Protein AF-A0A1G1Z540-F1 (afdb_monomer)

Nearest PDB structures (foldseek):
  4gx2-assembly1_B  TM=5.513E-01  e=7.768E+00  Geobacter sulfurreducens PCA

Sequence (69 aa):
MISKERLQKFRDIYRKSFGKDILEQEALEKATQLVRLMEIIYKPMTRAELDSLYKRREALGRERMELKE

Structure (mmCIF, N/CA/C/O backbone):
data_AF-A0A1G1Z540-F1
#
_entry.id   AF-A0A1G1Z540-F1
#
loop_
_atom_site.group_PDB
_atom_site.id
_atom_site.type_symbol
_atom_site.label_atom_id
_atom_site.label_alt_id
_atom_site.label_comp_id
_atom_site.label_asym_id
_atom_site.label_entity_id
_atom_site.label_seq_id
_atom_site.pdbx_PDB_ins_code
_atom_site.Cartn_x
_atom_site.Cartn_y
_atom_site.Cartn_z
_atom_site.occupancy
_atom_site.B_iso_or_equiv
_atom_site.auth_seq_id
_atom_site.auth_comp_id
_atom_site.auth_asym_id
_atom_site.auth_atom_id
_atom_site.pdbx_PDB_model_num
ATOM 1 N N . MET A 1 1 ? 3.776 8.631 8.939 1.00 71.69 1 MET A N 1
ATOM 2 C CA . MET A 1 1 ? 2.555 8.195 9.655 1.00 71.69 1 MET A CA 1
ATOM 3 C C . MET A 1 1 ? 1.376 8.268 8.692 1.00 71.69 1 MET A C 1
ATOM 5 O O . MET A 1 1 ? 1.285 9.247 7.959 1.00 71.69 1 MET A O 1
ATOM 9 N N . ILE A 1 2 ? 0.535 7.234 8.620 1.00 87.06 2 ILE A N 1
ATOM 10 C CA . ILE A 1 2 ? -0.641 7.215 7.730 1.00 87.06 2 ILE A CA 1
ATOM 11 C C . ILE A 1 2 ? -1.680 8.214 8.261 1.00 87.06 2 ILE A C 1
ATOM 13 O O . ILE A 1 2 ? -1.937 8.253 9.460 1.00 87.06 2 ILE A O 1
ATOM 17 N N . SER A 1 3 ? -2.256 9.048 7.389 1.00 93.25 3 SER A N 1
ATOM 18 C CA . SER A 1 3 ? -3.298 9.998 7.798 1.00 93.25 3 SER A CA 1
ATOM 19 C C . SER A 1 3 ? -4.609 9.279 8.127 1.00 93.25 3 SER A C 1
ATOM 21 O O . SER A 1 3 ? -4.901 8.227 7.559 1.00 93.25 3 SER A O 1
ATOM 23 N N . LYS A 1 4 ? -5.442 9.879 8.988 1.00 94.12 4 LYS A N 1
ATOM 24 C CA . LYS A 1 4 ? -6.758 9.323 9.354 1.00 94.12 4 LYS A CA 1
ATOM 25 C C . LYS A 1 4 ? -7.636 9.022 8.133 1.00 94.12 4 LYS A C 1
ATOM 27 O O . LYS A 1 4 ? -8.246 7.964 8.063 1.00 94.12 4 LYS A O 1
ATOM 32 N N . GLU A 1 5 ? -7.639 9.905 7.134 1.00 95.56 5 GLU A N 1
ATOM 33 C CA . GLU A 1 5 ? -8.403 9.705 5.895 1.00 95.56 5 GLU A CA 1
ATOM 34 C C . GLU A 1 5 ? -7.920 8.477 5.103 1.00 95.56 5 GLU A C 1
ATOM 36 O O . GLU A 1 5 ? -8.721 7.674 4.624 1.00 95.56 5 GLU A O 1
ATOM 41 N N . ARG A 1 6 ? -6.597 8.290 4.991 1.00 95.75 6 ARG A N 1
ATOM 42 C CA . ARG A 1 6 ? -6.012 7.122 4.314 1.00 95.75 6 ARG A CA 1
ATOM 43 C C . ARG A 1 6 ? -6.268 5.838 5.094 1.00 95.75 6 ARG A C 1
ATOM 45 O O . ARG A 1 6 ? -6.519 4.803 4.483 1.00 95.75 6 ARG A O 1
ATOM 52 N N . LEU A 1 7 ? -6.239 5.914 6.422 1.00 96.38 7 LEU A N 1
ATOM 53 C CA . LEU A 1 7 ? -6.556 4.790 7.291 1.00 96.38 7 LEU A CA 1
ATOM 54 C C . LEU A 1 7 ? -8.023 4.364 7.143 1.00 96.38 7 LEU A C 1
ATOM 56 O O . LEU A 1 7 ? -8.304 3.173 7.037 1.00 96.38 7 LEU A O 1
ATOM 60 N N . GLN A 1 8 ? -8.947 5.322 7.048 1.00 96.94 8 GLN A N 1
ATOM 61 C CA . GLN A 1 8 ? -10.357 5.022 6.807 1.00 96.94 8 GLN A CA 1
ATOM 62 C C . GLN A 1 8 ? -10.567 4.362 5.438 1.00 96.94 8 GLN A C 1
ATOM 64 O O . GLN 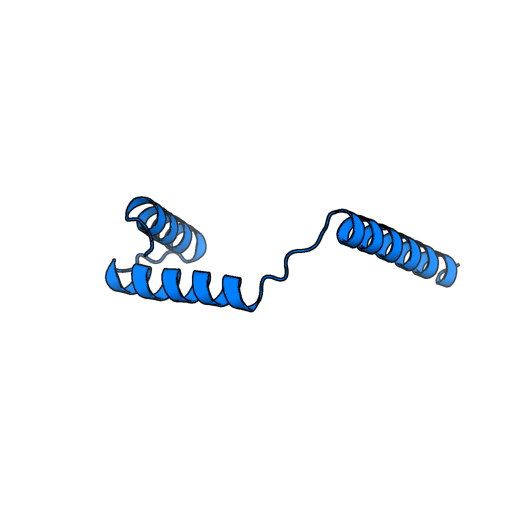A 1 8 ? -11.188 3.305 5.363 1.00 96.94 8 GLN A O 1
ATOM 69 N N . LYS A 1 9 ? -9.947 4.898 4.379 1.00 97.06 9 LYS A N 1
ATOM 70 C CA . LYS A 1 9 ? -9.976 4.278 3.042 1.00 97.06 9 LYS A CA 1
ATOM 71 C C . LYS A 1 9 ? -9.434 2.847 3.053 1.00 97.06 9 LYS A C 1
ATOM 73 O O . LYS A 1 9 ? -10.003 1.973 2.404 1.00 97.06 9 LYS A O 1
ATOM 78 N N . PHE A 1 10 ? -8.357 2.592 3.798 1.00 96.56 10 PHE A N 1
ATOM 79 C CA . PHE A 1 10 ? -7.820 1.242 3.960 1.00 96.56 10 PHE A CA 1
ATOM 80 C C . PHE A 1 10 ? -8.851 0.295 4.590 1.00 96.56 10 PHE A C 1
ATOM 82 O O . PHE 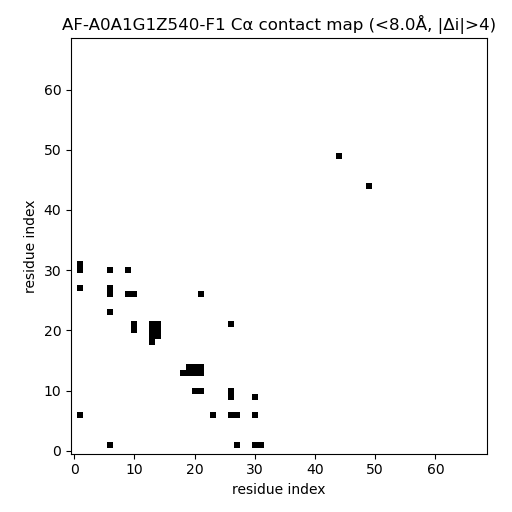A 1 10 ? -9.061 -0.798 4.068 1.00 96.56 10 PHE A O 1
ATOM 89 N N . ARG A 1 11 ? -9.539 0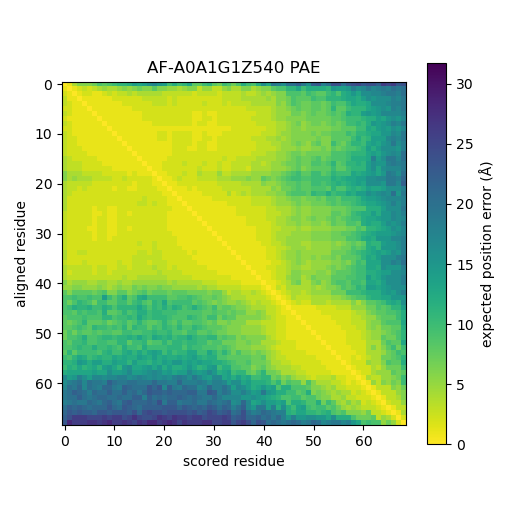.723 5.657 1.00 97.31 11 ARG A N 1
ATOM 90 C CA . ARG A 1 11 ? -10.600 -0.065 6.310 1.00 97.31 11 ARG A CA 1
ATOM 91 C C . ARG A 1 11 ? -11.771 -0.341 5.370 1.00 97.31 11 ARG A C 1
ATOM 93 O O . ARG A 1 11 ? -12.239 -1.474 5.309 1.00 97.31 11 ARG A O 1
ATOM 100 N N . ASP A 1 12 ? -12.193 0.653 4.591 1.00 97.50 12 ASP A N 1
ATOM 101 C CA . ASP A 1 12 ? -13.287 0.500 3.628 1.00 97.50 12 ASP A CA 1
ATOM 102 C C . ASP A 1 12 ? -12.944 -0.527 2.537 1.00 97.50 12 ASP A C 1
ATOM 104 O O . ASP A 1 12 ? -13.764 -1.391 2.213 1.00 97.50 12 ASP A O 1
ATOM 108 N N . ILE A 1 13 ? -11.714 -0.476 2.008 1.00 97.75 13 ILE A N 1
ATOM 109 C CA . ILE A 1 13 ? -11.202 -1.464 1.046 1.00 97.75 13 ILE A CA 1
ATOM 110 C C . ILE A 1 13 ? -11.121 -2.846 1.696 1.00 97.75 13 ILE A C 1
ATOM 112 O O . ILE A 1 13 ? -11.556 -3.825 1.094 1.00 97.75 13 ILE A O 1
ATOM 116 N N . TYR A 1 14 ? -10.598 -2.937 2.919 1.00 97.44 14 TYR A N 1
ATOM 117 C CA . TYR A 1 14 ? -10.463 -4.203 3.635 1.00 97.44 14 TYR A CA 1
ATOM 118 C C . TYR A 1 14 ? -11.827 -4.875 3.838 1.00 97.44 14 TYR A C 1
ATOM 120 O O . TYR A 1 14 ? -11.998 -6.050 3.506 1.00 97.44 14 TYR A O 1
ATOM 128 N N . ARG A 1 15 ? -12.833 -4.110 4.271 1.00 97.69 15 ARG A N 1
ATOM 129 C CA . ARG A 1 15 ? -14.206 -4.599 4.406 1.00 97.69 15 ARG A CA 1
ATOM 130 C C . ARG A 1 15 ? -14.796 -5.029 3.068 1.00 97.69 15 ARG A C 1
ATOM 132 O O . ARG A 1 15 ? -15.394 -6.095 2.996 1.00 97.69 15 ARG A O 1
ATOM 139 N N . LYS A 1 16 ? -14.623 -4.241 2.003 1.00 98.12 16 LYS A N 1
ATOM 140 C CA . LYS A 1 16 ? -15.146 -4.586 0.670 1.00 98.12 16 LYS A CA 1
ATOM 141 C C . LYS A 1 16 ? -14.517 -5.866 0.110 1.00 98.12 16 LYS A C 1
ATOM 143 O O . LYS A 1 16 ? -15.214 -6.652 -0.520 1.00 98.12 16 LYS A O 1
ATOM 148 N N . SER A 1 17 ? -13.221 -6.065 0.333 1.00 97.31 17 SER A N 1
ATOM 149 C CA . SER A 1 17 ? -12.477 -7.208 -0.204 1.00 97.31 17 SER A CA 1
ATOM 150 C C . SER A 1 17 ? -12.658 -8.485 0.616 1.00 97.31 17 SER A C 1
ATOM 152 O O . SER A 1 17 ? -12.660 -9.572 0.047 1.00 97.31 17 SER A O 1
ATOM 154 N N . PHE A 1 18 ? -12.796 -8.370 1.941 1.00 96.69 18 PHE A N 1
ATOM 155 C CA . PHE A 1 18 ? -12.766 -9.523 2.851 1.00 96.69 18 PHE A CA 1
ATOM 156 C C . PHE A 1 18 ? -14.037 -9.704 3.688 1.00 96.69 18 PHE A C 1
ATOM 158 O O . PHE A 1 18 ? -14.127 -10.677 4.433 1.00 96.69 18 PHE A O 1
ATOM 165 N N . GLY A 1 19 ? -15.000 -8.781 3.608 1.00 97.12 19 GLY A N 1
ATOM 166 C CA . GLY A 1 19 ? -16.235 -8.818 4.397 1.00 97.12 19 GLY A CA 1
ATOM 167 C C . GLY A 1 19 ? -16.017 -8.643 5.903 1.00 97.12 19 GLY A C 1
ATOM 168 O O . GLY A 1 19 ? -16.857 -9.070 6.688 1.00 97.12 19 GLY A O 1
ATOM 169 N N . LYS A 1 20 ? -14.877 -8.073 6.317 1.00 95.00 20 LYS A N 1
ATOM 170 C CA . LYS A 1 20 ? -14.477 -7.944 7.724 1.00 95.00 20 LYS A CA 1
ATOM 171 C C . LYS A 1 20 ? -14.216 -6.493 8.093 1.00 95.00 20 LYS A C 1
ATOM 173 O O . LYS A 1 20 ? -13.451 -5.809 7.415 1.00 95.00 20 LYS A O 1
ATOM 178 N N . ASP A 1 21 ? -14.804 -6.061 9.199 1.00 96.06 21 ASP A N 1
ATOM 179 C CA . ASP A 1 21 ? -14.419 -4.825 9.866 1.00 96.06 21 ASP A CA 1
ATOM 180 C C . ASP A 1 21 ? -13.204 -5.074 10.760 1.00 96.06 21 ASP A C 1
ATOM 182 O O . ASP A 1 21 ? -13.116 -6.087 11.451 1.00 96.06 21 ASP A O 1
ATOM 186 N N . ILE A 1 22 ? -12.268 -4.131 10.738 1.00 96.12 22 ILE A N 1
ATOM 187 C CA . ILE A 1 22 ? -11.062 -4.154 11.568 1.00 96.12 22 ILE A CA 1
ATOM 188 C C . ILE A 1 22 ? -11.038 -2.9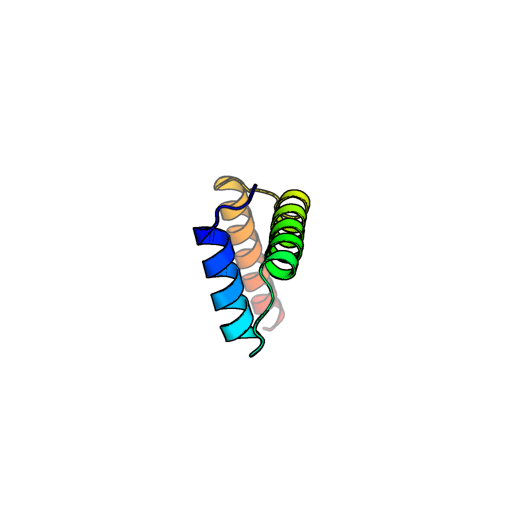33 12.483 1.00 96.12 22 ILE A C 1
ATOM 190 O O . ILE A 1 22 ? -11.523 -1.844 12.123 1.00 96.12 22 ILE A O 1
ATOM 194 N N . LEU A 1 23 ? -10.467 -3.123 13.671 1.00 96.44 23 LEU A N 1
ATOM 195 C CA . LEU A 1 23 ? -10.260 -2.052 14.643 1.00 96.44 23 LEU A CA 1
ATOM 196 C C . LEU A 1 23 ? -9.233 -1.043 14.115 1.00 96.44 23 LEU A C 1
ATOM 198 O O . LEU A 1 23 ? -8.410 -1.360 13.258 1.00 96.44 23 LEU A O 1
ATOM 202 N N . GLU A 1 24 ? -9.263 0.183 14.636 1.00 93.69 24 GLU A N 1
ATOM 203 C CA . GLU A 1 24 ? -8.366 1.255 14.181 1.00 93.69 24 GLU A CA 1
ATOM 204 C C . GLU A 1 24 ? -6.884 0.892 14.362 1.00 93.69 24 GLU A C 1
ATOM 206 O O . GLU A 1 24 ? -6.091 1.082 13.442 1.00 93.69 24 GLU A O 1
ATOM 211 N N . GLN A 1 25 ? -6.527 0.294 15.503 1.00 95.19 25 GLN A N 1
ATOM 212 C CA . GLN A 1 25 ? -5.156 -0.137 15.787 1.00 95.19 25 GLN A CA 1
ATOM 213 C C . GLN A 1 25 ? -4.678 -1.224 14.815 1.00 95.19 25 GLN A C 1
ATOM 215 O O . GLN A 1 25 ? -3.574 -1.145 14.282 1.00 95.19 25 GLN A O 1
ATOM 220 N N . GLU A 1 26 ? -5.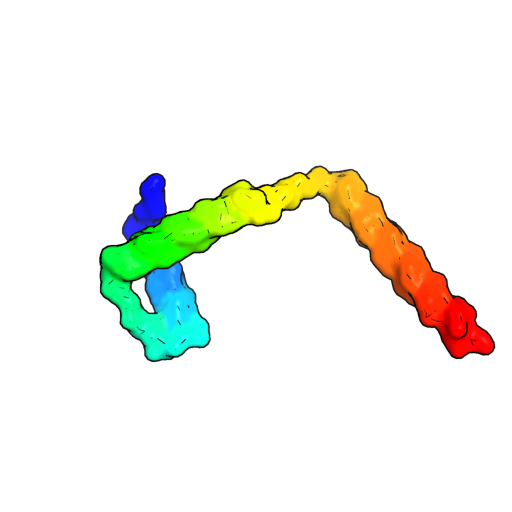531 -2.212 14.539 1.00 96.56 26 GLU A N 1
ATOM 221 C CA . GLU A 1 26 ? -5.235 -3.279 13.583 1.00 96.56 26 GLU A CA 1
ATOM 222 C C . GLU A 1 26 ? -5.088 -2.721 12.161 1.00 96.56 26 GLU A C 1
ATOM 224 O O . GLU A 1 26 ? -4.169 -3.091 11.427 1.00 96.56 26 GLU A O 1
ATOM 229 N N . ALA A 1 27 ? -5.964 -1.790 11.774 1.00 96.38 27 ALA A N 1
ATOM 230 C CA . ALA A 1 27 ? -5.867 -1.102 10.496 1.00 96.38 27 ALA A CA 1
ATOM 231 C C . ALA A 1 27 ? -4.545 -0.342 10.369 1.00 96.38 27 ALA A C 1
ATOM 233 O O . ALA A 1 27 ? -3.919 -0.388 9.310 1.00 96.38 27 ALA A O 1
ATOM 234 N N . LEU A 1 28 ? -4.112 0.338 11.434 1.00 96.44 28 LEU A N 1
ATOM 235 C CA . LEU A 1 28 ? -2.880 1.121 11.433 1.00 96.44 28 LEU A CA 1
ATOM 236 C C . LEU A 1 28 ? -1.662 0.217 11.246 1.00 96.44 28 LEU A C 1
ATOM 238 O O . LEU A 1 28 ? -0.798 0.517 10.417 1.00 96.44 28 LEU A O 1
ATOM 242 N N . GLU A 1 29 ? -1.617 -0.898 11.970 1.00 96.88 29 GLU A N 1
ATOM 243 C CA . GLU A 1 29 ? -0.535 -1.873 11.870 1.00 96.88 29 GLU A CA 1
ATOM 244 C C . GLU A 1 29 ? -0.464 -2.483 10.465 1.00 96.88 29 GLU A C 1
ATOM 246 O O . GLU A 1 29 ? 0.574 -2.395 9.801 1.00 9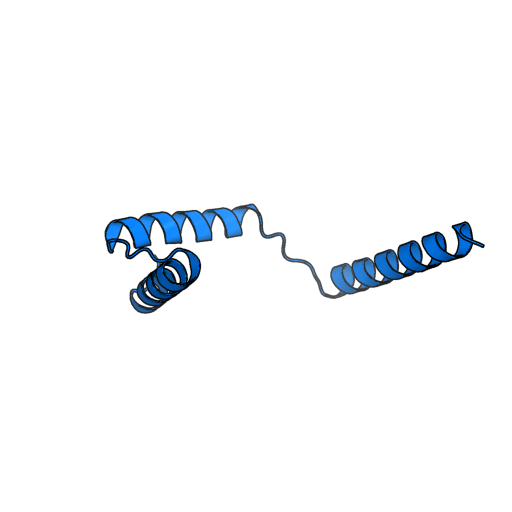6.88 29 GLU A O 1
ATOM 251 N N . LYS A 1 30 ? -1.582 -3.016 9.957 1.00 96.38 30 LYS A N 1
ATOM 252 C CA . LYS A 1 30 ? -1.632 -3.659 8.634 1.00 96.38 30 LYS A CA 1
ATOM 253 C C . LYS A 1 30 ? -1.337 -2.683 7.499 1.00 96.38 30 LYS A C 1
ATOM 255 O O . LYS A 1 30 ? -0.589 -3.016 6.581 1.00 96.38 30 LYS A O 1
ATOM 260 N N . ALA A 1 31 ? -1.893 -1.473 7.551 1.00 96.12 31 ALA A N 1
ATOM 261 C CA . ALA A 1 31 ? -1.639 -0.464 6.530 1.00 96.12 31 ALA A CA 1
ATOM 262 C C . ALA A 1 31 ? -0.166 -0.023 6.538 1.00 96.12 31 ALA A C 1
ATOM 264 O O . ALA A 1 31 ? 0.424 0.169 5.475 1.00 96.12 31 ALA A O 1
ATOM 265 N N . THR A 1 32 ? 0.456 0.077 7.717 1.00 95.56 32 THR A N 1
ATOM 266 C CA . THR A 1 32 ? 1.888 0.396 7.840 1.00 95.56 32 THR A CA 1
ATOM 267 C C . THR A 1 32 ? 2.761 -0.724 7.278 1.00 95.56 32 THR A C 1
ATOM 269 O O . THR A 1 32 ? 3.683 -0.450 6.508 1.00 95.56 32 THR A O 1
ATOM 272 N N . GLN A 1 33 ? 2.447 -1.984 7.592 1.00 96.12 33 GLN A N 1
ATOM 273 C CA . GLN A 1 33 ? 3.143 -3.148 7.032 1.00 96.12 33 GLN A CA 1
ATOM 274 C C . GLN A 1 33 ? 3.033 -3.196 5.502 1.00 96.12 33 GLN A C 1
ATOM 276 O O . GLN A 1 33 ? 4.027 -3.457 4.828 1.00 96.12 33 GLN A O 1
ATOM 281 N N . LEU A 1 34 ? 1.858 -2.888 4.942 1.00 95.38 34 LEU A N 1
ATOM 282 C CA . LEU A 1 34 ? 1.655 -2.837 3.493 1.00 95.38 34 LEU A CA 1
ATOM 283 C C . LEU A 1 34 ? 2.504 -1.749 2.826 1.00 95.38 34 LEU A C 1
ATOM 285 O O . LEU A 1 34 ? 3.148 -2.012 1.812 1.00 95.38 34 LEU A O 1
ATOM 289 N N . VAL A 1 35 ? 2.523 -0.537 3.386 1.00 93.88 35 VAL A N 1
ATOM 290 C CA . VAL A 1 35 ? 3.372 0.547 2.865 1.00 93.88 35 VAL A CA 1
ATOM 291 C C . VAL A 1 35 ? 4.836 0.121 2.900 1.00 93.88 35 VAL A C 1
ATOM 293 O O . VAL A 1 35 ? 5.522 0.235 1.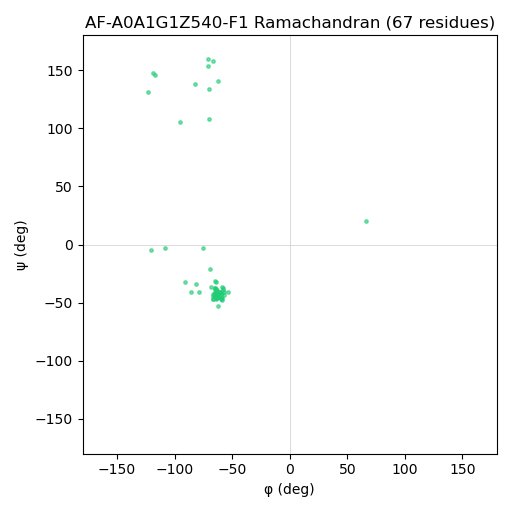889 1.00 93.88 35 VAL A O 1
ATOM 296 N N . ARG A 1 36 ? 5.288 -0.465 4.013 1.00 95.06 36 ARG A N 1
ATOM 297 C CA . ARG A 1 36 ? 6.663 -0.951 4.151 1.00 95.06 36 ARG A CA 1
ATOM 298 C C . ARG A 1 36 ? 7.009 -2.041 3.137 1.00 95.06 36 ARG A C 1
ATOM 300 O O . ARG A 1 36 ? 8.099 -2.031 2.573 1.00 95.06 36 ARG A O 1
ATOM 307 N N . LEU A 1 37 ? 6.089 -2.970 2.892 1.00 95.81 37 LEU A N 1
ATOM 308 C CA . LEU A 1 37 ? 6.252 -4.007 1.877 1.00 95.81 37 LEU A CA 1
ATOM 309 C C . LEU A 1 37 ? 6.428 -3.388 0.487 1.00 95.81 37 LEU A C 1
ATOM 311 O O . LEU A 1 37 ? 7.345 -3.760 -0.244 1.00 95.81 37 LEU A O 1
ATOM 315 N N . MET A 1 38 ? 5.579 -2.419 0.143 1.00 94.19 38 MET A N 1
ATOM 316 C CA . MET A 1 38 ? 5.661 -1.713 -1.132 1.00 94.19 38 MET A CA 1
ATOM 317 C C . MET A 1 38 ? 6.963 -0.927 -1.262 1.00 94.19 38 MET A C 1
ATOM 319 O O . MET A 1 38 ? 7.576 -0.989 -2.315 1.00 94.19 38 MET A O 1
ATOM 323 N N . GLU A 1 39 ? 7.438 -0.258 -0.213 1.00 91.38 39 GLU A N 1
ATOM 324 C CA . GLU A 1 39 ? 8.736 0.436 -0.229 1.00 91.38 39 GLU A CA 1
ATOM 325 C C . GLU A 1 39 ? 9.910 -0.507 -0.533 1.00 91.38 39 GLU A C 1
ATOM 327 O O . GLU A 1 39 ? 10.851 -0.116 -1.218 1.00 91.38 39 GLU A O 1
ATOM 332 N N . ILE A 1 40 ? 9.860 -1.745 -0.033 1.00 94.88 40 ILE A N 1
ATOM 333 C CA . ILE A 1 40 ? 10.928 -2.737 -0.221 1.00 94.88 40 ILE A CA 1
ATOM 334 C C . ILE A 1 40 ? 10.855 -3.381 -1.611 1.00 94.88 40 ILE A C 1
ATOM 336 O O . ILE A 1 40 ? 11.885 -3.634 -2.237 1.00 94.88 40 ILE A O 1
ATOM 340 N N . ILE A 1 41 ? 9.646 -3.690 -2.084 1.00 94.19 41 ILE A N 1
ATOM 341 C CA . ILE A 1 41 ? 9.443 -4.476 -3.309 1.00 94.19 41 ILE A CA 1
ATOM 342 C C . ILE A 1 41 ? 9.335 -3.586 -4.551 1.00 94.19 41 ILE A C 1
ATOM 344 O O . ILE A 1 41 ? 9.730 -4.005 -5.642 1.00 94.19 41 ILE A O 1
ATOM 348 N N . TYR A 1 42 ? 8.796 -2.374 -4.420 1.00 91.50 42 TYR A N 1
ATOM 349 C CA . TYR A 1 42 ? 8.552 -1.499 -5.558 1.00 91.50 42 TYR A CA 1
ATOM 350 C C . TYR A 1 42 ? 9.868 -0.986 -6.141 1.00 91.50 42 TYR A C 1
ATOM 352 O O . TYR A 1 42 ? 10.535 -0.120 -5.578 1.00 91.50 42 TYR A O 1
ATOM 360 N N . LYS A 1 43 ? 10.218 -1.507 -7.317 1.00 87.31 43 LYS A N 1
ATOM 361 C CA . LYS A 1 43 ? 11.318 -1.002 -8.135 1.00 87.31 43 LYS A CA 1
ATOM 362 C C . LYS A 1 43 ? 10.748 -0.034 -9.170 1.00 87.31 43 LYS A C 1
ATOM 364 O O . LYS A 1 43 ? 10.112 -0.501 -10.117 1.00 87.31 43 LYS A O 1
ATOM 369 N N . PRO A 1 44 ? 10.925 1.289 -9.006 1.00 88.69 44 PRO A N 1
ATOM 370 C CA . PRO A 1 44 ? 10.494 2.229 -10.027 1.00 88.69 44 PRO A CA 1
ATOM 371 C C . PRO A 1 44 ? 11.268 1.959 -11.319 1.00 88.69 44 PRO A C 1
ATOM 373 O O . PRO A 1 44 ? 12.465 1.683 -11.279 1.00 88.69 44 PRO A O 1
ATOM 376 N N . MET A 1 45 ? 10.578 2.055 -12.453 1.00 91.50 45 MET A N 1
ATOM 377 C CA . MET A 1 45 ? 11.198 1.972 -13.770 1.00 91.50 45 MET A CA 1
ATOM 378 C C . MET A 1 45 ? 11.009 3.282 -14.527 1.00 91.50 45 MET A C 1
ATOM 380 O O . MET A 1 45 ? 9.980 3.955 -14.412 1.00 91.50 45 MET A O 1
ATOM 384 N N . THR A 1 46 ? 12.004 3.635 -15.324 1.00 94.25 46 THR A N 1
ATOM 385 C CA . THR A 1 46 ? 11.938 4.735 -16.280 1.00 94.25 46 THR A CA 1
ATOM 386 C C . THR A 1 46 ? 11.025 4.375 -17.454 1.00 94.25 46 THR A C 1
ATOM 388 O O . THR A 1 46 ? 10.785 3.205 -17.760 1.00 94.25 46 THR A O 1
ATOM 391 N N . ARG A 1 47 ? 10.538 5.395 -18.171 1.00 92.62 47 ARG A N 1
ATOM 392 C CA . ARG A 1 47 ? 9.756 5.185 -19.402 1.00 92.62 47 ARG A CA 1
ATOM 393 C C . ARG A 1 47 ? 10.537 4.377 -20.443 1.00 92.62 47 ARG A C 1
ATOM 395 O O . ARG A 1 47 ? 9.978 3.473 -21.042 1.00 92.62 47 ARG A O 1
ATOM 402 N N . ALA A 1 48 ? 11.838 4.630 -20.582 1.00 93.56 48 ALA A N 1
ATOM 403 C CA . ALA A 1 48 ? 12.688 3.901 -21.522 1.00 93.56 48 ALA A CA 1
ATOM 404 C C . ALA A 1 48 ? 12.821 2.406 -21.169 1.00 93.56 48 ALA A C 1
ATOM 406 O O . ALA A 1 48 ? 12.789 1.548 -22.057 1.00 93.56 48 ALA A O 1
ATOM 407 N N . GLU A 1 49 ? 12.934 2.072 -19.879 1.00 93.94 49 GLU A N 1
ATOM 408 C CA . GLU A 1 49 ? 12.922 0.678 -19.415 1.00 93.94 49 GLU A CA 1
ATOM 409 C C . GLU A 1 49 ? 11.569 0.009 -19.681 1.00 93.94 49 GLU A C 1
ATOM 411 O O . GLU A 1 49 ? 11.531 -1.167 -20.053 1.00 93.94 49 GLU A O 1
ATOM 416 N N . LEU A 1 50 ? 10.469 0.755 -19.527 1.00 92.88 50 LEU A N 1
ATOM 417 C CA . LEU A 1 50 ? 9.116 0.272 -19.801 1.00 92.88 50 LEU A CA 1
ATOM 418 C C . LEU A 1 50 ? 8.919 -0.005 -21.296 1.00 92.88 50 LEU A C 1
ATOM 420 O O . LEU A 1 50 ? 8.480 -1.094 -21.664 1.00 92.88 50 LEU A O 1
ATOM 424 N N . ASP A 1 51 ? 9.327 0.924 -22.157 1.00 95.56 51 ASP A N 1
ATOM 425 C CA . ASP A 1 51 ? 9.256 0.768 -23.613 1.00 95.56 51 ASP A CA 1
ATOM 426 C C . ASP A 1 51 ? 10.094 -0.429 -24.081 1.00 95.56 51 ASP A C 1
ATOM 428 O O . ASP A 1 51 ? 9.665 -1.228 -24.917 1.00 95.56 51 ASP A O 1
ATOM 432 N N . SER A 1 52 ? 11.279 -0.604 -23.491 1.00 94.00 52 SER A N 1
ATOM 433 C CA . SER A 1 52 ? 12.145 -1.755 -23.762 1.00 94.00 52 SER A CA 1
ATOM 434 C C . SER A 1 52 ? 11.496 -3.073 -23.329 1.00 94.00 52 SER A C 1
ATOM 436 O O . SER A 1 52 ? 11.610 -4.080 -24.029 1.00 94.00 52 SER A O 1
ATOM 438 N N . LEU A 1 53 ? 10.786 -3.084 -22.197 1.00 92.25 53 LEU A N 1
ATOM 439 C CA . LEU A 1 53 ? 10.037 -4.250 -21.729 1.00 92.25 53 LEU A CA 1
ATOM 440 C C . LEU A 1 53 ? 8.898 -4.616 -22.694 1.00 92.25 53 LEU A C 1
ATOM 442 O O . LEU A 1 53 ? 8.745 -5.796 -23.015 1.00 92.25 53 LEU A O 1
ATOM 446 N N . TYR A 1 54 ? 8.149 -3.631 -23.199 1.00 94.44 54 TYR A N 1
ATOM 447 C CA . TYR A 1 54 ? 7.089 -3.875 -24.181 1.00 94.44 54 TYR A CA 1
ATOM 448 C C . TYR A 1 54 ? 7.632 -4.428 -25.496 1.00 94.44 54 TYR A C 1
ATOM 450 O O . TYR A 1 54 ? 7.149 -5.464 -25.955 1.00 94.44 54 TYR A O 1
ATOM 458 N N . LYS A 1 55 ? 8.701 -3.835 -26.040 1.00 94.50 55 LYS A N 1
ATOM 459 C CA . LYS A 1 55 ? 9.354 -4.340 -27.260 1.00 94.50 55 LYS A CA 1
ATOM 460 C C . LYS A 1 55 ? 9.814 -5.792 -27.110 1.00 94.50 55 LYS A C 1
ATOM 462 O O . LYS A 1 55 ? 9.577 -6.604 -28.003 1.00 94.50 55 LYS A O 1
ATOM 467 N N . ARG A 1 56 ? 10.420 -6.145 -25.966 1.00 92.88 56 ARG A N 1
ATOM 468 C CA . ARG A 1 56 ? 10.814 -7.536 -25.669 1.00 92.88 56 ARG A CA 1
ATOM 469 C C . ARG A 1 56 ? 9.611 -8.475 -25.614 1.00 92.88 56 ARG A C 1
ATOM 471 O O . ARG A 1 56 ? 9.671 -9.572 -26.158 1.00 92.88 56 ARG A O 1
ATOM 478 N N . ARG A 1 57 ? 8.519 -8.055 -24.973 1.00 90.81 57 ARG A N 1
ATOM 479 C CA . ARG A 1 57 ? 7.299 -8.866 -24.855 1.00 90.81 57 ARG A CA 1
ATOM 480 C C . ARG A 1 57 ? 6.652 -9.129 -26.215 1.00 90.81 57 ARG A C 1
ATOM 482 O O . ARG A 1 57 ? 6.207 -10.246 -26.456 1.00 90.81 57 ARG A O 1
ATOM 489 N N . GLU A 1 58 ? 6.608 -8.131 -27.091 1.00 91.88 58 GLU A N 1
ATOM 490 C CA . GLU A 1 58 ? 6.099 -8.301 -28.454 1.00 91.88 58 GLU A CA 1
ATOM 491 C C . GLU A 1 58 ? 6.974 -9.237 -29.286 1.00 91.88 58 GLU A C 1
ATOM 493 O O . GLU A 1 58 ? 6.444 -10.104 -29.976 1.00 91.88 58 GLU A O 1
ATOM 498 N N . ALA A 1 59 ? 8.301 -9.095 -29.199 1.00 90.19 59 ALA A N 1
ATOM 499 C CA . ALA A 1 59 ? 9.235 -9.971 -29.904 1.00 90.19 59 ALA A CA 1
ATOM 500 C C . ALA A 1 59 ? 9.050 -11.443 -29.495 1.00 90.19 59 ALA A C 1
ATOM 502 O O . ALA A 1 59 ? 8.853 -12.291 -30.358 1.00 90.19 59 ALA A O 1
ATOM 503 N N . LEU A 1 60 ? 8.982 -11.721 -28.188 1.00 87.62 60 LEU A N 1
ATOM 504 C CA . LEU A 1 60 ? 8.722 -13.066 -27.655 1.00 87.62 60 LEU A CA 1
ATOM 505 C C . LEU A 1 60 ? 7.334 -13.608 -28.033 1.00 87.62 60 LEU A C 1
ATOM 507 O O . LEU A 1 60 ? 7.140 -14.815 -28.167 1.00 87.62 60 LEU A O 1
ATOM 511 N N . GLY A 1 61 ? 6.343 -12.722 -28.164 1.00 84.31 61 GLY A N 1
ATOM 512 C CA . GLY A 1 61 ? 5.007 -13.082 -28.627 1.00 84.31 61 GLY A CA 1
ATOM 513 C C . GLY A 1 61 ? 5.001 -13.528 -30.088 1.00 84.31 61 GLY A C 1
ATOM 514 O O . GLY A 1 61 ? 4.360 -14.529 -30.397 1.00 84.31 61 GLY A O 1
ATOM 515 N N . ARG A 1 62 ? 5.734 -12.820 -30.957 1.00 71.94 62 ARG A N 1
ATOM 516 C CA . ARG A 1 62 ? 5.886 -13.148 -32.385 1.00 71.94 62 ARG A CA 1
ATOM 517 C C . ARG A 1 62 ? 6.656 -14.455 -32.593 1.00 71.94 62 ARG A C 1
ATOM 519 O O . ARG A 1 62 ? 6.149 -15.348 -33.260 1.00 71.94 62 ARG A O 1
ATOM 526 N N . GLU A 1 63 ? 7.782 -14.626 -31.904 1.00 72.38 63 GLU A N 1
ATOM 527 C CA . GLU A 1 63 ? 8.604 -15.848 -31.958 1.00 72.38 63 GLU A CA 1
ATOM 528 C C . GLU A 1 63 ? 7.811 -17.106 -31.546 1.00 72.38 63 GLU A C 1
ATOM 530 O O . GLU A 1 63 ? 7.917 -18.166 -32.156 1.00 72.38 63 GLU A O 1
ATOM 535 N N . ARG A 1 64 ? 6.922 -16.989 -30.548 1.00 70.69 64 ARG A N 1
ATOM 536 C CA . ARG A 1 64 ? 6.020 -18.083 -30.144 1.00 70.69 64 ARG A CA 1
ATOM 537 C C . ARG A 1 64 ? 4.932 -18.431 -31.162 1.00 70.69 64 ARG A C 1
ATOM 539 O O . ARG A 1 64 ? 4.345 -19.505 -31.025 1.00 70.69 64 ARG A O 1
ATOM 546 N N . MET A 1 65 ? 4.591 -17.530 -32.080 1.00 66.81 65 MET A N 1
ATOM 547 C CA . MET A 1 65 ? 3.624 -17.800 -33.150 1.00 66.81 65 MET A CA 1
ATOM 548 C C . MET A 1 65 ? 4.313 -18.457 -34.345 1.00 66.81 65 MET A C 1
ATOM 550 O O . MET A 1 65 ? 3.786 -19.432 -34.860 1.00 66.81 65 MET A O 1
ATOM 554 N N . GLU A 1 66 ? 5.516 -18.002 -34.697 1.00 65.12 66 GLU A N 1
ATOM 555 C CA . GLU A 1 66 ? 6.330 -18.571 -35.782 1.00 65.12 66 GLU A CA 1
ATOM 556 C C . GLU A 1 66 ? 6.774 -20.017 -35.497 1.00 65.12 66 GLU A C 1
ATOM 558 O O . GLU A 1 66 ? 6.858 -20.827 -36.408 1.00 65.12 66 GLU A O 1
ATOM 563 N N . LEU A 1 67 ? 6.989 -20.388 -34.229 1.00 66.25 67 LEU A N 1
ATOM 564 C CA . LEU A 1 67 ? 7.304 -21.772 -33.828 1.00 66.25 67 LEU A CA 1
ATOM 565 C C . LEU A 1 67 ? 6.096 -22.734 -33.848 1.00 66.25 67 LEU A C 1
ATOM 567 O O . LEU A 1 67 ? 6.247 -23.904 -33.489 1.00 66.25 67 LEU A O 1
ATOM 571 N N . LYS A 1 68 ? 4.890 -22.247 -34.162 1.00 58.00 68 LYS A N 1
ATOM 572 C CA . LYS A 1 68 ? 3.652 -23.047 -34.199 1.00 58.00 68 LYS A CA 1
ATOM 573 C C . LYS A 1 68 ? 3.118 -23.299 -35.614 1.00 58.00 68 LYS A C 1
ATOM 575 O O . LYS A 1 68 ? 2.109 -23.998 -35.721 1.00 58.00 68 LYS A O 1
ATOM 580 N N . GLU A 1 69 ? 3.756 -22.742 -36.642 1.00 51.16 69 GLU A N 1
ATOM 581 C CA . GLU A 1 69 ? 3.519 -23.049 -38.064 1.00 51.16 69 GLU A CA 1
ATOM 582 C C . GLU A 1 69 ? 4.532 -24.082 -38.574 1.00 51.16 69 GLU A C 1
ATOM 584 O O . GLU A 1 69 ? 4.128 -24.916 -39.415 1.00 51.16 69 GLU A O 1
#

Mean predicted aligned error: 7.25 Å

Radius of gyration: 20.12 Å; Cα contacts (8 Å, |Δi|>4): 2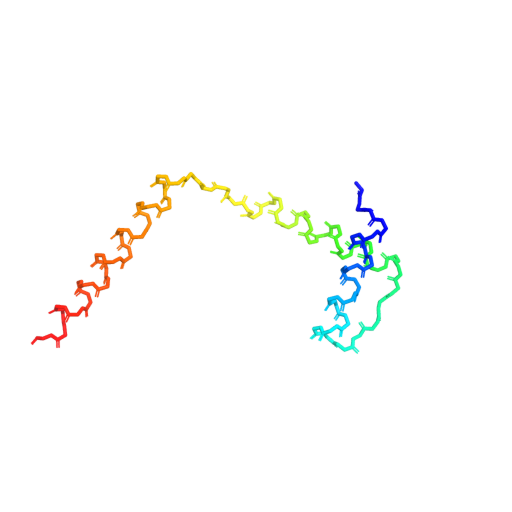2; chains: 1; bounding box: 29×33×54 Å

pLDDT: mean 90.67, std 10.24, range [51.16, 98.12]

Secondary structure (DSSP, 8-state):
---HHHHHHHHHHHHHHHS----HHHHHHHHHHHHHHHHHH-----HHHHHHHHHHHHHHHHHHHHTT-

Organism: NCBI:txid1797691

Foldseek 3Di:
DDDPVRLVVQQVVCCVVPVDGDDSVVSVVVVVVVVVVCVVPPDDDDPVVV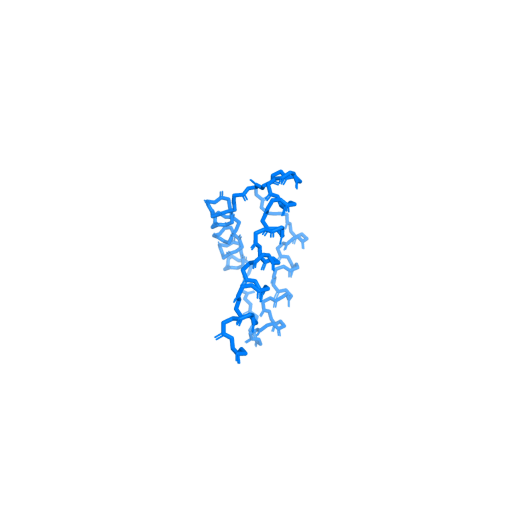VVVVVVVVVVVVVVVVVVD

Solvent-accessible surface area (backbone atoms only — not comparable to full-atom values): 4180 Å² total; per-residue (Å²): 132,86,49,72,70,59,51,50,52,50,49,54,50,45,25,73,76,67,78,42,90,73,54,71,69,57,45,52,52,54,56,51,51,50,51,52,48,45,68,73,67,62,73,88,75,54,70,68,58,49,54,50,51,52,54,51,53,52,51,56,53,51,55,62,53,65,76,73,113